Protein AF-A0AAN5CFP6-F1 (afdb_monomer_lite)

pLDDT: mean 89.92, std 13.06, range [36.75, 98.06]

Foldseek 3Di:
DDPPPPDDDDDPVRVVVVCVVVVVVVVPDDPDDDDDDDAAEAEDCPPVVVVVVVCCVVPPPPPVHHYDYPYD

Radius of gyration: 14.51 Å; chains: 1; bounding box: 36×20×40 Å

Secondary structure (DSSP, 8-state):
---TTS-----HHHHHHHHHHHHHHHHHS-SS---PSSEEEE---TT-HHHHHHHHHHH--TTSSEEEE---

Structure (mmCIF, N/CA/C/O backbone):
data_AF-A0AAN5CFP6-F1
#
_entry.id   AF-A0AAN5CFP6-F1
#
loop_
_atom_site.group_PDB
_atom_site.id
_atom_site.type_symbol
_atom_site.label_atom_id
_atom_site.label_alt_id
_atom_site.label_comp_id
_atom_site.label_asym_id
_atom_site.label_entity_id
_atom_site.label_seq_id
_atom_site.pdbx_PDB_ins_code
_atom_site.Cartn_x
_atom_site.Cartn_y
_atom_site.Cartn_z
_atom_site.occupancy
_atom_site.B_iso_or_equiv
_atom_site.auth_seq_id
_atom_site.auth_comp_id
_atom_site.auth_asym_id
_atom_site.auth_atom_id
_atom_site.pdbx_PDB_model_num
ATOM 1 N N . MET A 1 1 ? 5.652 -3.337 -24.062 1.00 36.75 1 MET A N 1
ATOM 2 C CA . MET A 1 1 ? 6.344 -2.031 -24.028 1.00 36.75 1 MET A CA 1
ATOM 3 C C . MET A 1 1 ? 6.282 -1.501 -22.603 1.00 36.75 1 MET A C 1
ATOM 5 O O . MET A 1 1 ? 5.208 -1.120 -22.163 1.00 36.75 1 MET A O 1
ATOM 9 N N . ILE A 1 2 ? 7.384 -1.586 -21.853 1.00 43.66 2 ILE A N 1
ATOM 10 C CA . ILE A 1 2 ? 7.485 -1.046 -20.487 1.00 43.66 2 ILE A CA 1
ATOM 11 C C . ILE A 1 2 ? 7.922 0.415 -20.630 1.00 43.66 2 ILE A C 1
ATOM 13 O O . ILE A 1 2 ? 8.954 0.690 -21.243 1.00 43.66 2 ILE A O 1
ATOM 17 N N . ASN A 1 3 ? 7.097 1.343 -20.150 1.00 44.53 3 ASN A N 1
ATOM 18 C CA . ASN A 1 3 ? 7.343 2.779 -20.242 1.00 44.53 3 ASN A CA 1
ATOM 19 C C . ASN A 1 3 ? 8.519 3.139 -19.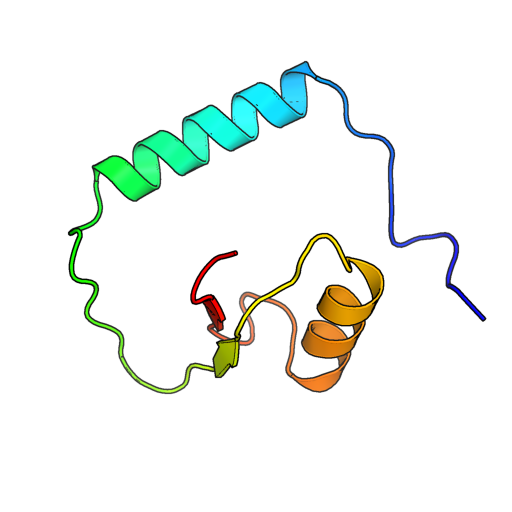317 1.00 44.53 3 ASN A C 1
ATOM 21 O O . ASN A 1 3 ? 8.421 2.965 -18.106 1.00 44.53 3 ASN A O 1
ATOM 25 N N . ARG A 1 4 ? 9.633 3.629 -19.874 1.00 50.56 4 ARG A N 1
ATOM 26 C CA . ARG A 1 4 ? 10.891 3.936 -19.156 1.00 50.56 4 ARG A CA 1
ATOM 27 C C . ARG A 1 4 ? 10.807 5.121 -18.165 1.00 50.56 4 ARG A C 1
ATOM 29 O O . ARG A 1 4 ? 11.840 5.552 -17.676 1.00 50.56 4 ARG A O 1
ATOM 36 N N . GLY A 1 5 ? 9.617 5.656 -17.876 1.00 56.53 5 GLY A N 1
ATOM 37 C CA . GLY A 1 5 ? 9.429 6.896 -17.105 1.00 56.53 5 GLY A CA 1
ATOM 38 C C . GLY A 1 5 ? 8.708 6.764 -15.759 1.00 56.53 5 GLY A C 1
ATOM 39 O O . GLY A 1 5 ? 8.348 7.786 -15.194 1.00 56.53 5 GLY A O 1
ATOM 40 N N . LEU A 1 6 ? 8.439 5.551 -15.263 1.00 63.28 6 LEU A N 1
ATOM 41 C CA . LEU A 1 6 ? 7.638 5.350 -14.038 1.00 63.28 6 LEU A CA 1
ATOM 42 C C . LEU A 1 6 ? 8.460 4.973 -12.799 1.00 63.28 6 LEU A C 1
ATOM 44 O O . LEU A 1 6 ? 7.914 4.898 -11.705 1.00 63.28 6 LEU A O 1
ATOM 48 N N . THR A 1 7 ? 9.753 4.717 -12.968 1.00 73.00 7 THR A N 1
ATOM 49 C CA . THR A 1 7 ? 10.665 4.349 -11.882 1.00 73.00 7 THR A CA 1
ATOM 50 C C . THR A 1 7 ? 11.856 5.290 -11.903 1.00 73.00 7 THR A C 1
ATOM 52 O O . THR A 1 7 ? 12.531 5.394 -12.930 1.00 73.00 7 THR A O 1
ATOM 55 N N . SER A 1 8 ? 12.133 5.934 -10.778 1.00 84.19 8 SER A N 1
ATOM 56 C CA . SER A 1 8 ? 13.370 6.670 -10.530 1.00 84.19 8 SER A CA 1
ATOM 57 C C . SER A 1 8 ? 14.185 5.956 -9.456 1.00 84.19 8 SER A C 1
ATOM 59 O O . SER A 1 8 ? 13.640 5.203 -8.650 1.00 84.19 8 SER A O 1
ATOM 61 N N . GLN A 1 9 ? 15.498 6.177 -9.463 1.00 89.25 9 GLN A N 1
ATOM 62 C CA . GLN A 1 9 ? 16.321 5.868 -8.295 1.00 89.25 9 GLN A CA 1
ATOM 63 C C . GLN A 1 9 ? 15.965 6.865 -7.188 1.00 89.25 9 GLN A C 1
ATOM 65 O O . GLN A 1 9 ? 15.689 8.026 -7.489 1.00 89.25 9 GLN A O 1
ATOM 70 N N . VAL A 1 10 ? 15.937 6.390 -5.948 1.00 92.00 10 VAL A N 1
ATOM 71 C CA . VAL A 1 10 ? 15.602 7.173 -4.752 1.00 92.00 10 VAL A CA 1
ATOM 72 C C . VAL A 1 10 ? 16.785 7.067 -3.800 1.00 92.00 10 VAL A C 1
ATOM 74 O O . VAL A 1 10 ? 17.361 5.984 -3.663 1.00 92.00 10 VAL A O 1
ATOM 77 N N . GLU A 1 11 ? 17.180 8.175 -3.182 1.00 95.88 11 GLU A N 1
ATOM 78 C CA . GLU A 1 11 ? 18.299 8.181 -2.240 1.00 95.88 11 GLU A CA 1
ATOM 79 C C . GLU A 1 11 ? 17.893 7.591 -0.882 1.00 95.88 11 GLU A C 1
ATOM 81 O O . GLU A 1 11 ? 16.743 7.686 -0.453 1.00 95.88 11 GLU A O 1
ATOM 86 N N . GLU A 1 12 ? 18.853 7.013 -0.154 1.00 96.62 12 GLU A N 1
ATOM 87 C CA . GLU A 1 12 ? 18.611 6.426 1.174 1.00 96.62 12 GLU A CA 1
ATOM 88 C C . GLU A 1 12 ? 17.972 7.431 2.146 1.00 96.62 12 GLU A C 1
ATOM 90 O O . GLU A 1 12 ? 17.052 7.086 2.888 1.00 96.62 12 GLU A O 1
ATOM 95 N N . GLY A 1 13 ? 18.407 8.695 2.096 1.00 97.31 13 GLY A N 1
ATOM 96 C CA . GLY A 1 13 ? 17.848 9.759 2.927 1.00 97.31 13 GLY A CA 1
ATOM 97 C C . GLY A 1 13 ? 16.360 10.015 2.665 1.00 97.31 13 GLY A C 1
ATOM 98 O O . GLY A 1 13 ? 15.603 10.237 3.607 1.00 97.31 13 GLY A O 1
ATOM 99 N N . GLU A 1 14 ? 15.909 9.928 1.411 1.00 96.06 14 GLU A N 1
ATOM 100 C CA . GLU A 1 14 ? 14.495 10.106 1.047 1.00 96.06 14 GLU A CA 1
ATOM 101 C C . GLU A 1 14 ? 13.635 8.929 1.530 1.00 96.06 14 GLU A C 1
ATOM 103 O O . GLU A 1 14 ? 12.497 9.116 1.979 1.00 96.06 14 GLU A O 1
ATOM 108 N N . ILE A 1 15 ? 14.195 7.715 1.489 1.00 96.38 15 ILE A N 1
ATOM 109 C CA . ILE A 1 15 ? 13.558 6.512 2.033 1.00 96.38 15 ILE A CA 1
ATOM 110 C C . ILE A 1 15 ? 13.391 6.657 3.549 1.00 96.38 15 ILE A C 1
ATOM 112 O O . ILE A 1 15 ? 12.283 6.472 4.050 1.00 96.38 15 ILE A O 1
ATOM 116 N N . ALA A 1 16 ? 14.448 7.043 4.271 1.00 97.62 16 ALA A N 1
ATOM 117 C CA . ALA A 1 16 ? 14.407 7.222 5.724 1.00 97.62 16 ALA A CA 1
ATOM 118 C C . ALA A 1 16 ? 13.334 8.237 6.153 1.00 97.62 16 ALA A C 1
ATOM 120 O O . ALA A 1 16 ? 12.514 7.944 7.021 1.00 97.62 16 ALA A O 1
ATOM 121 N N . VAL A 1 17 ? 13.265 9.391 5.479 1.00 97.81 17 VAL A N 1
ATOM 122 C CA . VAL A 1 17 ? 12.242 10.416 5.750 1.00 97.81 17 VAL A CA 1
ATOM 123 C C . VAL A 1 17 ? 10.824 9.884 5.511 1.00 97.81 17 VAL A C 1
ATOM 125 O O . VAL A 1 17 ? 9.914 10.158 6.297 1.00 97.81 17 VAL A O 1
ATOM 128 N N . SER A 1 18 ? 10.623 9.105 4.445 1.00 96.50 18 SER A N 1
ATOM 129 C CA . SER A 1 18 ? 9.317 8.514 4.126 1.00 96.50 18 SER A CA 1
ATOM 130 C C . SER A 1 18 ? 8.881 7.487 5.175 1.00 96.50 18 SER A C 1
ATOM 132 O O . SER A 1 18 ? 7.710 7.458 5.560 1.00 96.50 18 SER A O 1
ATOM 134 N N . LEU A 1 19 ? 9.821 6.672 5.666 1.00 97.56 19 LEU A N 1
ATOM 135 C CA . LEU A 1 19 ? 9.574 5.689 6.721 1.00 97.56 19 LEU A CA 1
ATOM 136 C C . LEU A 1 19 ? 9.222 6.361 8.052 1.00 97.56 19 LEU A C 1
ATOM 138 O O . LEU A 1 19 ? 8.257 5.944 8.687 1.00 97.56 19 LEU A O 1
ATOM 142 N N . ASP A 1 20 ? 9.928 7.426 8.438 1.00 98.06 20 ASP A N 1
ATOM 143 C CA . ASP A 1 20 ? 9.632 8.178 9.665 1.00 98.06 20 ASP A CA 1
ATOM 144 C C . ASP A 1 20 ? 8.228 8.796 9.627 1.00 98.06 20 ASP A C 1
ATOM 146 O O . ASP A 1 20 ? 7.470 8.720 10.601 1.00 98.06 20 ASP A O 1
ATOM 150 N N . TYR A 1 21 ? 7.847 9.374 8.483 1.00 97.94 21 TYR A N 1
ATOM 151 C CA . TYR A 1 21 ? 6.515 9.944 8.294 1.00 97.94 21 TYR A CA 1
ATOM 152 C C . TYR A 1 21 ? 5.419 8.872 8.365 1.00 97.94 21 TYR A C 1
ATOM 154 O O . TYR A 1 21 ? 4.437 9.038 9.093 1.00 97.94 21 TYR A O 1
ATOM 162 N N . ALA A 1 22 ? 5.600 7.752 7.658 1.00 97.19 22 ALA A N 1
ATOM 163 C CA . ALA A 1 22 ? 4.658 6.638 7.676 1.00 97.19 22 ALA A CA 1
ATOM 164 C C . ALA A 1 22 ? 4.532 6.014 9.076 1.00 97.19 22 ALA A C 1
ATOM 166 O O . ALA A 1 22 ? 3.421 5.798 9.554 1.00 97.19 22 ALA A O 1
ATOM 167 N N . HIS A 1 23 ? 5.654 5.787 9.767 1.00 97.62 23 HIS A N 1
ATOM 168 C CA . HIS A 1 23 ? 5.682 5.248 11.127 1.00 97.62 23 HIS A CA 1
ATOM 169 C C . HIS A 1 23 ? 4.887 6.126 12.097 1.00 97.62 23 HIS A C 1
ATOM 171 O O . HIS A 1 23 ? 4.075 5.617 12.872 1.00 97.62 23 HIS A O 1
ATOM 177 N N . LYS A 1 24 ? 5.078 7.450 12.037 1.00 97.81 24 LYS A N 1
ATOM 178 C CA . LYS A 1 24 ? 4.316 8.391 12.862 1.00 97.81 24 LYS A CA 1
ATOM 179 C C . LYS A 1 24 ? 2.813 8.297 12.581 1.00 97.81 24 LYS A C 1
ATOM 181 O O . LYS A 1 24 ? 2.040 8.157 13.524 1.00 97.81 24 LYS A O 1
ATOM 186 N N . LEU A 1 25 ? 2.409 8.311 11.308 1.00 96.25 25 LEU A N 1
ATOM 187 C CA . LEU A 1 25 ? 0.999 8.199 10.920 1.00 96.25 25 LEU A CA 1
ATOM 188 C C . LEU A 1 25 ? 0.361 6.894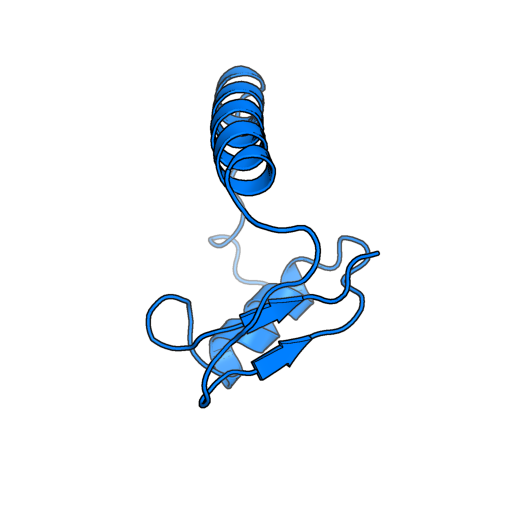 11.407 1.00 96.25 25 LEU A C 1
ATOM 190 O O . LEU A 1 25 ? -0.736 6.922 11.957 1.00 96.25 25 LEU A O 1
ATOM 194 N N . PHE A 1 26 ? 1.041 5.758 11.240 1.00 95.38 26 PHE A N 1
ATOM 195 C CA . PHE A 1 26 ? 0.518 4.468 11.690 1.00 95.38 26 PHE A CA 1
ATOM 196 C C . PHE A 1 26 ? 0.467 4.348 13.213 1.00 95.38 26 PHE A C 1
ATOM 198 O O . PHE A 1 26 ? -0.443 3.714 13.734 1.00 95.38 26 PHE A O 1
ATOM 205 N N . THR A 1 27 ? 1.397 4.982 13.931 1.00 96.38 27 THR A N 1
A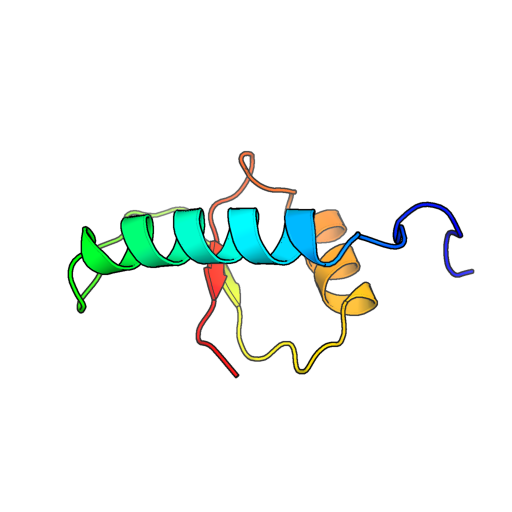TOM 206 C CA . THR A 1 27 ? 1.386 5.018 15.404 1.00 96.38 27 THR A CA 1
ATOM 207 C C . THR A 1 27 ? 0.198 5.819 15.946 1.00 96.38 27 THR A C 1
ATOM 209 O O . THR A 1 27 ? -0.334 5.499 17.005 1.00 96.38 27 THR A O 1
ATOM 212 N N . GLU A 1 28 ? -0.222 6.867 15.233 1.00 96.44 28 GLU A N 1
ATOM 213 C CA . GLU A 1 28 ? -1.369 7.705 15.605 1.00 96.44 28 GLU A CA 1
ATOM 214 C C . GLU A 1 28 ? -2.725 7.061 15.252 1.00 96.44 28 GLU A C 1
ATOM 216 O O . GLU A 1 28 ? -3.753 7.445 15.813 1.00 96.44 28 GLU A O 1
ATOM 221 N N . GLN A 1 29 ? -2.747 6.080 14.345 1.00 94.75 29 GLN A N 1
ATOM 222 C CA . GLN A 1 29 ? -3.961 5.383 13.916 1.00 94.75 29 GLN A CA 1
ATOM 223 C C . GLN A 1 29 ? -4.284 4.164 14.800 1.00 94.75 29 GLN A C 1
ATOM 225 O O . GLN A 1 29 ? -3.386 3.504 15.324 1.00 94.75 29 GLN A O 1
ATOM 230 N N . PRO A 1 30 ? -5.573 3.814 14.968 1.00 95.56 30 PRO A N 1
ATOM 231 C CA . PRO A 1 30 ? -5.959 2.611 15.695 1.00 95.56 30 PRO A CA 1
ATOM 232 C C . PRO A 1 30 ? -5.567 1.343 14.923 1.00 95.56 30 PRO A C 1
ATOM 234 O O . PRO A 1 30 ? -5.656 1.293 13.699 1.00 95.56 30 PRO A O 1
ATOM 237 N N . SER A 1 31 ? -5.216 0.273 15.645 1.00 93.38 31 SER A N 1
ATOM 238 C CA . SER A 1 31 ? -4.909 -1.031 15.0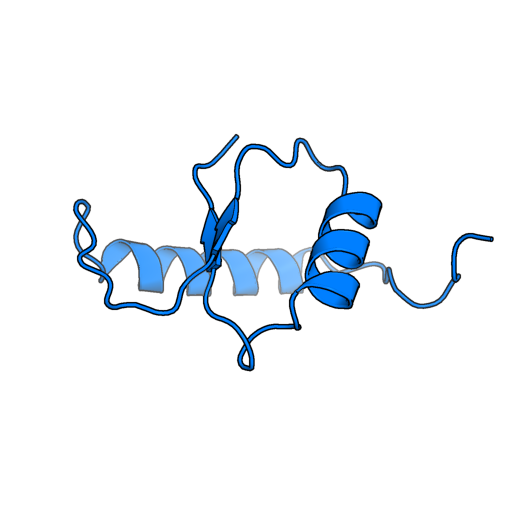29 1.00 93.38 31 SER A CA 1
ATOM 239 C C . SER A 1 31 ? -6.105 -1.646 14.294 1.00 93.38 31 SER A C 1
ATOM 241 O O . SER A 1 31 ? -5.919 -2.420 13.360 1.00 93.38 31 SER A O 1
ATOM 243 N N . LEU A 1 32 ? -7.328 -1.307 14.717 1.00 95.56 32 LEU A N 1
ATOM 244 C CA . LEU A 1 32 ? -8.558 -1.608 13.993 1.00 95.56 32 LEU A CA 1
ATOM 245 C C . LEU A 1 32 ? -9.038 -0.328 13.311 1.00 95.56 32 LEU A C 1
ATOM 247 O O . LEU A 1 32 ? -9.520 0.586 13.978 1.00 95.56 32 LEU A O 1
ATOM 251 N N . ILE A 1 33 ? -8.888 -0.272 11.992 1.00 93.19 33 ILE A N 1
ATOM 252 C CA . ILE A 1 33 ? -9.335 0.862 11.188 1.00 93.19 33 ILE A CA 1
ATOM 253 C C . ILE A 1 33 ? -10.803 0.702 10.784 1.00 93.19 33 ILE A C 1
ATOM 255 O O . ILE A 1 33 ? -11.235 -0.367 10.353 1.00 93.19 33 ILE A O 1
ATOM 259 N N . GLU A 1 34 ? -11.559 1.790 10.883 1.00 93.94 34 GLU A N 1
ATOM 260 C CA . GLU A 1 34 ? -12.916 1.899 10.354 1.00 93.94 34 GLU A CA 1
ATOM 261 C C . GLU A 1 34 ? -12.877 2.791 9.112 1.00 93.94 34 GLU A C 1
ATOM 263 O O . GLU A 1 34 ? -12.337 3.897 9.149 1.00 93.94 34 GLU A O 1
ATOM 268 N N . ILE A 1 35 ? -13.405 2.296 7.991 1.00 92.06 35 ILE A N 1
ATOM 269 C CA . ILE A 1 35 ? -13.357 2.986 6.699 1.00 92.06 35 ILE A CA 1
ATOM 270 C C . ILE A 1 35 ?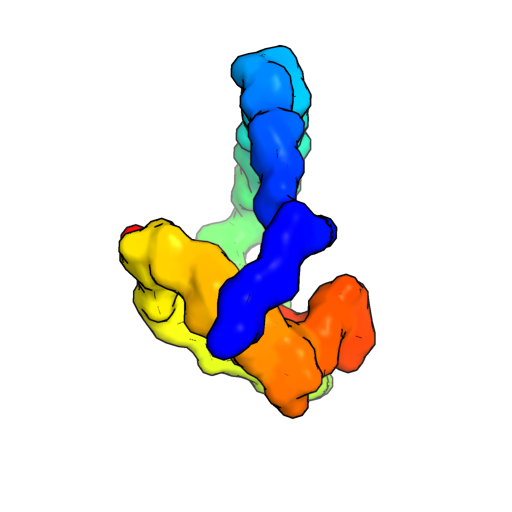 -14.731 3.001 6.032 1.00 92.06 35 ILE A C 1
ATOM 272 O O . ILE A 1 35 ? -15.462 2.009 6.052 1.00 92.06 35 ILE A O 1
ATOM 276 N N . GLU A 1 36 ? -15.068 4.125 5.402 1.00 93.38 36 GLU A N 1
ATOM 277 C CA . GLU A 1 36 ? -16.332 4.311 4.690 1.00 93.38 36 GLU A CA 1
ATOM 278 C C . GLU A 1 36 ? -16.163 4.135 3.178 1.00 93.38 36 GLU A C 1
ATOM 280 O O . GLU A 1 36 ? -15.162 4.533 2.577 1.00 93.38 36 GLU A O 1
ATOM 285 N N . ALA A 1 37 ? -17.170 3.537 2.543 1.00 93.50 37 ALA A N 1
ATOM 286 C CA . ALA A 1 37 ? -17.209 3.372 1.096 1.00 93.50 37 ALA A CA 1
ATOM 287 C C . ALA A 1 37 ? -17.345 4.732 0.370 1.00 93.50 37 ALA A C 1
ATOM 289 O O . ALA A 1 37 ? -17.998 5.637 0.888 1.00 93.50 37 ALA A O 1
ATOM 290 N N . PRO A 1 38 ? -16.814 4.874 -0.863 1.00 93.38 38 PRO A N 1
ATOM 291 C CA . PRO A 1 38 ? -16.212 3.830 -1.694 1.00 93.38 38 PRO A CA 1
ATOM 292 C C . PRO A 1 38 ? -14.691 3.685 -1.501 1.00 93.38 38 PRO A C 1
ATOM 294 O O . PRO A 1 38 ? -13.940 4.658 -1.564 1.00 93.38 38 PRO A O 1
ATOM 297 N N . PHE A 1 39 ? -14.225 2.440 -1.376 1.00 94.25 39 PHE A N 1
ATOM 298 C CA . PHE A 1 39 ? -12.805 2.076 -1.391 1.00 94.25 39 PHE A CA 1
ATOM 299 C C . PHE A 1 39 ? -12.581 0.768 -2.155 1.00 94.25 39 PHE A C 1
ATOM 301 O O . PHE A 1 39 ? -13.518 0.019 -2.437 1.00 94.25 39 PHE A O 1
ATOM 308 N N . LYS A 1 40 ? -11.328 0.513 -2.527 1.00 94.69 40 LYS A N 1
ATOM 309 C CA . LYS A 1 40 ? -10.895 -0.683 -3.252 1.00 94.69 40 LYS A CA 1
ATOM 310 C C . LYS A 1 40 ? -9.983 -1.514 -2.360 1.00 94.69 40 LYS A C 1
ATOM 312 O O . LYS A 1 40 ? -9.041 -0.973 -1.795 1.00 94.69 40 LYS A O 1
ATOM 317 N N . ILE A 1 41 ? -10.258 -2.809 -2.246 1.00 94.81 41 ILE A N 1
ATOM 318 C CA . ILE A 1 41 ? -9.426 -3.737 -1.472 1.00 94.81 41 ILE A CA 1
ATOM 319 C C . ILE A 1 41 ? -8.385 -4.356 -2.404 1.00 94.81 41 ILE A C 1
ATOM 321 O O . ILE A 1 41 ? -8.711 -4.765 -3.521 1.00 94.81 41 ILE A O 1
ATOM 325 N N . CYS A 1 42 ? -7.135 -4.402 -1.959 1.00 94.88 42 CYS A N 1
ATOM 326 C CA . CYS A 1 42 ? -6.002 -4.954 -2.688 1.00 94.88 42 CYS A CA 1
ATOM 327 C C . CYS A 1 42 ? -5.270 -5.965 -1.805 1.00 94.88 42 CYS A C 1
ATOM 329 O O . CYS A 1 42 ? -5.040 -5.704 -0.626 1.00 94.88 42 CYS A O 1
ATOM 331 N N . GLY A 1 43 ? -4.950 -7.123 -2.381 1.00 92.50 43 GLY A N 1
ATOM 332 C CA . GLY A 1 43 ? -4.159 -8.159 -1.722 1.00 92.50 43 GLY A CA 1
ATOM 333 C C . GLY A 1 43 ? -2.661 -7.859 -1.760 1.00 92.50 43 GLY A C 1
ATOM 334 O O . GLY A 1 43 ? -2.247 -6.698 -1.792 1.00 92.50 43 GLY A O 1
ATOM 335 N N . ASP A 1 44 ? -1.887 -8.932 -1.790 1.00 92.94 44 ASP A N 1
ATOM 336 C CA . ASP A 1 44 ? -0.434 -8.970 -1.885 1.00 92.94 44 ASP A CA 1
ATOM 337 C C . ASP A 1 44 ? 0.099 -8.295 -3.160 1.00 92.94 44 ASP A C 1
ATOM 339 O O . ASP A 1 44 ? -0.503 -8.344 -4.238 1.00 92.94 44 ASP A O 1
ATOM 343 N N . ILE A 1 45 ? 1.255 -7.634 -3.031 1.00 91.00 45 ILE A N 1
ATOM 344 C CA . ILE A 1 45 ? 1.978 -7.028 -4.164 1.00 91.00 45 ILE A CA 1
ATOM 345 C C . ILE A 1 45 ? 3.314 -7.735 -4.412 1.00 91.00 45 ILE A C 1
ATOM 347 O O . ILE A 1 45 ? 3.761 -7.787 -5.558 1.00 91.00 45 ILE A O 1
ATOM 351 N N . HIS A 1 46 ? 3.992 -8.221 -3.364 1.00 90.69 46 HIS A N 1
ATOM 352 C CA . HIS A 1 46 ? 5.280 -8.923 -3.458 1.00 90.69 46 HIS A CA 1
ATOM 353 C C . HIS A 1 46 ? 6.341 -8.215 -4.330 1.00 90.69 46 HIS A C 1
ATOM 355 O O . HIS A 1 46 ? 7.087 -8.834 -5.090 1.00 90.69 46 HIS A O 1
ATOM 361 N N . GLY A 1 47 ? 6.399 -6.881 -4.265 1.00 88.06 47 GLY A N 1
ATOM 362 C CA . GLY A 1 47 ? 7.358 -6.082 -5.038 1.00 88.06 47 GLY A CA 1
ATOM 363 C C . GLY A 1 47 ? 7.065 -5.976 -6.543 1.00 88.06 47 GLY A C 1
ATOM 364 O O . GLY A 1 47 ? 7.875 -5.417 -7.286 1.00 88.06 47 GLY A O 1
ATOM 365 N N . GLN A 1 48 ? 5.907 -6.444 -7.023 1.00 91.81 48 GLN A N 1
ATOM 366 C CA . GLN A 1 48 ? 5.487 -6.339 -8.425 1.00 91.81 48 GLN A CA 1
ATOM 367 C C . GLN A 1 48 ? 5.005 -4.922 -8.787 1.00 91.81 48 GLN A C 1
ATOM 369 O O . GLN A 1 48 ? 3.847 -4.687 -9.137 1.00 91.81 48 GLN A O 1
ATOM 374 N N . PHE A 1 49 ? 5.915 -3.947 -8.747 1.00 91.06 49 PHE A N 1
ATOM 375 C CA . PHE A 1 49 ? 5.592 -2.527 -8.930 1.00 91.06 49 PHE A CA 1
ATOM 376 C C . PHE A 1 49 ? 4.876 -2.215 -10.257 1.00 91.06 49 PHE A C 1
ATOM 378 O O . PHE A 1 49 ? 3.971 -1.383 -10.308 1.00 91.06 49 PHE A O 1
ATOM 385 N N . ALA A 1 50 ? 5.226 -2.914 -11.340 1.00 90.56 50 ALA A N 1
ATOM 386 C CA . ALA A 1 50 ? 4.567 -2.727 -12.632 1.00 90.56 50 ALA A CA 1
ATOM 387 C C . ALA A 1 50 ? 3.075 -3.105 -12.598 1.00 90.56 50 ALA A C 1
ATOM 389 O O . ALA A 1 50 ? 2.263 -2.452 -13.259 1.00 90.56 50 ALA A O 1
ATOM 390 N N . ASP A 1 51 ? 2.709 -4.131 -11.830 1.00 91.56 51 ASP A N 1
ATOM 391 C CA . ASP A 1 51 ? 1.323 -4.577 -11.698 1.00 91.56 51 ASP A CA 1
ATOM 392 C C . ASP A 1 51 ? 0.531 -3.648 -10.769 1.00 91.56 51 ASP A C 1
ATOM 394 O O . ASP A 1 51 ? -0.609 -3.306 -11.090 1.00 91.56 51 ASP A O 1
ATOM 398 N N . LEU A 1 52 ? 1.167 -3.100 -9.726 1.00 92.38 52 LEU A N 1
ATOM 399 C CA . LEU A 1 52 ? 0.597 -2.017 -8.916 1.00 92.38 52 LEU A CA 1
ATOM 400 C C . LEU A 1 52 ? 0.276 -0.772 -9.764 1.00 92.38 52 LEU A C 1
ATOM 402 O O . LEU A 1 52 ? -0.815 -0.209 -9.682 1.00 92.38 52 LEU A O 1
ATOM 406 N N . LEU A 1 53 ? 1.191 -0.357 -10.643 1.00 92.38 53 LEU A N 1
ATOM 407 C CA . LEU A 1 53 ? 0.941 0.772 -11.543 1.00 92.38 53 LEU A CA 1
ATOM 408 C C . LEU A 1 53 ? -0.173 0.476 -12.552 1.00 92.38 53 LEU A C 1
ATOM 410 O O . LEU A 1 53 ? -0.953 1.364 -12.899 1.00 92.38 53 LEU A O 1
ATOM 414 N N . ARG A 1 54 ? -0.275 -0.763 -13.044 1.00 91.50 54 ARG A N 1
ATOM 415 C CA . ARG A 1 54 ? -1.392 -1.183 -13.907 1.00 91.50 54 ARG A CA 1
ATOM 416 C C . ARG A 1 54 ? -2.722 -1.139 -13.168 1.00 91.50 54 ARG A C 1
ATOM 418 O O . ARG A 1 54 ? -3.705 -0.693 -13.759 1.00 91.50 54 ARG A O 1
ATOM 425 N N . LEU A 1 55 ? -2.747 -1.558 -11.903 1.00 93.19 55 LEU A N 1
ATOM 426 C CA . LEU A 1 55 ? -3.915 -1.441 -11.039 1.00 93.19 55 LEU A CA 1
ATOM 427 C C . LEU A 1 55 ? -4.354 0.024 -10.957 1.00 93.19 55 LEU A C 1
ATOM 429 O O . LEU A 1 55 ? -5.462 0.331 -11.385 1.00 93.19 55 LEU A O 1
ATOM 433 N N . PHE A 1 56 ? -3.473 0.942 -10.551 1.00 93.94 56 PHE A N 1
ATOM 434 C CA . PHE A 1 56 ? -3.815 2.366 -10.457 1.00 93.94 56 PHE A CA 1
ATOM 435 C C . PHE A 1 56 ? -4.251 2.987 -11.788 1.00 93.94 56 PHE A C 1
ATOM 437 O O . PHE A 1 56 ? -5.217 3.748 -11.815 1.00 93.94 56 PHE A O 1
ATOM 444 N N . ASN A 1 57 ? -3.628 2.617 -12.910 1.00 92.94 57 ASN A N 1
ATOM 445 C CA . ASN A 1 57 ? -4.078 3.060 -14.234 1.00 92.94 57 ASN A CA 1
ATOM 446 C C . ASN A 1 57 ? -5.504 2.589 -14.564 1.00 92.94 57 ASN A C 1
ATOM 448 O O . ASN A 1 57 ? -6.246 3.301 -15.238 1.00 92.94 57 ASN A O 1
ATOM 452 N N . LYS A 1 58 ? -5.897 1.394 -14.106 1.00 93.12 58 LYS A N 1
ATOM 453 C CA . LYS A 1 58 ? -7.227 0.823 -14.352 1.00 93.12 58 LYS A CA 1
ATOM 454 C C . LYS A 1 58 ? -8.281 1.365 -13.387 1.00 93.12 58 LYS A C 1
ATOM 456 O O . LYS A 1 58 ? -9.429 1.546 -13.784 1.00 93.12 58 LYS A O 1
ATOM 461 N N . THR A 1 59 ? -7.921 1.568 -12.123 1.00 93.81 59 THR A N 1
ATOM 462 C CA . THR A 1 59 ? -8.876 1.844 -11.040 1.00 93.81 59 THR A CA 1
ATOM 463 C C . THR A 1 59 ? -8.816 3.264 -10.482 1.00 93.81 59 THR A C 1
ATOM 465 O O . THR A 1 59 ? -9.644 3.597 -9.632 1.00 93.81 59 THR A O 1
ATOM 468 N N . GLY A 1 60 ? -7.898 4.093 -10.986 1.00 94.56 60 GLY A N 1
ATOM 469 C CA . GLY A 1 60 ? -7.667 5.485 -10.601 1.00 94.56 60 GLY A CA 1
ATOM 470 C C . GLY A 1 60 ? -6.516 5.634 -9.605 1.00 94.56 60 GLY A C 1
ATOM 471 O O . GLY A 1 60 ? -6.427 4.881 -8.638 1.00 94.56 60 GLY A O 1
ATOM 472 N N . PHE A 1 61 ? -5.642 6.619 -9.801 1.00 94.75 61 PHE A N 1
ATOM 473 C CA . PHE A 1 61 ? -4.578 6.913 -8.839 1.00 94.75 61 PHE A CA 1
ATOM 474 C C . PHE A 1 61 ? -5.151 7.551 -7.562 1.00 94.75 61 PHE A C 1
ATOM 476 O O . PHE A 1 61 ? -6.135 8.294 -7.637 1.00 94.75 61 PHE A O 1
ATOM 483 N N . PRO A 1 62 ? -4.545 7.313 -6.387 1.00 93.19 62 PRO A N 1
ATOM 484 C CA . PRO A 1 62 ? -4.781 8.158 -5.222 1.00 93.19 62 PRO A CA 1
ATOM 485 C C . PRO A 1 62 ? -4.466 9.634 -5.553 1.00 93.19 62 PRO A C 1
ATOM 487 O O . PRO A 1 62 ? -3.501 9.886 -6.278 1.00 93.19 62 PRO A O 1
ATOM 490 N N . PRO A 1 63 ? -5.242 10.618 -5.059 1.00 94.44 63 PRO A N 1
ATOM 491 C CA . PRO A 1 63 ? -6.373 10.498 -4.131 1.00 94.44 63 PRO A CA 1
ATOM 492 C C . PRO A 1 63 ? -7.744 10.295 -4.809 1.00 94.44 63 PRO A C 1
ATOM 494 O O . PRO A 1 63 ? -8.760 10.243 -4.128 1.00 94.44 63 PRO A O 1
ATOM 497 N N . THR A 1 64 ? -7.820 10.175 -6.140 1.00 94.75 64 THR A N 1
ATOM 498 C CA . THR A 1 64 ? -9.096 9.990 -6.868 1.00 94.75 64 THR A CA 1
ATOM 499 C C . THR A 1 64 ? -9.804 8.679 -6.505 1.00 94.75 64 THR A C 1
ATOM 501 O O . THR A 1 64 ? -10.990 8.499 -6.772 1.00 94.75 64 THR A O 1
ATOM 504 N N . SER A 1 65 ? -9.085 7.722 -5.924 1.00 94.81 65 SER A N 1
ATOM 505 C CA . SER A 1 65 ? -9.632 6.466 -5.424 1.00 94.81 65 SER A CA 1
ATOM 506 C C . SER A 1 65 ? -8.984 6.080 -4.104 1.00 94.81 65 SER A C 1
ATOM 508 O O . SER A 1 65 ? -7.764 6.152 -3.975 1.00 94.81 65 SER A O 1
ATOM 510 N N . ASN A 1 66 ? -9.811 5.629 -3.160 1.00 95.56 66 ASN A N 1
ATOM 511 C CA . ASN A 1 66 ? -9.370 5.123 -1.864 1.00 95.56 66 ASN A CA 1
ATOM 512 C C . ASN A 1 66 ? -8.997 3.640 -1.971 1.00 95.56 66 ASN A C 1
ATOM 514 O O . ASN A 1 66 ? -9.704 2.873 -2.636 1.00 95.56 66 ASN A O 1
ATOM 518 N N . TYR A 1 67 ? -7.920 3.240 -1.297 1.00 96.00 67 TYR A N 1
ATOM 519 C CA . TYR A 1 67 ? -7.393 1.877 -1.316 1.00 96.00 67 TYR A CA 1
ATOM 520 C C . TYR A 1 67 ? -7.170 1.351 0.100 1.00 96.00 67 TYR A C 1
ATOM 522 O O . TYR A 1 67 ? -6.686 2.079 0.961 1.00 96.00 67 TYR A O 1
ATOM 530 N N . LEU A 1 68 ? -7.479 0.072 0.299 1.00 95.31 68 LEU A N 1
ATOM 531 C CA . LEU A 1 68 ? -7.103 -0.718 1.463 1.00 95.31 68 LEU A CA 1
ATOM 532 C C . LEU A 1 68 ? -6.215 -1.870 0.987 1.00 95.31 68 LEU A C 1
ATOM 534 O O . LEU A 1 68 ? -6.694 -2.762 0.288 1.00 95.31 68 LEU A O 1
ATOM 538 N N . PHE A 1 69 ? -4.940 -1.846 1.365 1.00 95.00 69 PHE A N 1
ATOM 539 C CA . PHE A 1 69 ? -4.000 -2.940 1.114 1.00 95.00 69 PHE A CA 1
ATOM 540 C C . PHE A 1 69 ? -3.954 -3.869 2.327 1.00 95.00 69 PHE A C 1
ATOM 542 O O . PHE A 1 69 ? -3.924 -3.393 3.460 1.00 95.00 69 PHE A O 1
ATOM 549 N N . LEU A 1 70 ? -3.966 -5.181 2.089 1.00 93.88 70 LEU A N 1
ATOM 550 C CA . LEU A 1 70 ? -4.024 -6.196 3.149 1.00 93.88 70 LEU A CA 1
ATOM 551 C C . LEU A 1 70 ? -2.643 -6.641 3.671 1.00 93.88 70 LEU A C 1
ATOM 553 O O . LEU A 1 70 ? -2.587 -7.381 4.651 1.00 93.88 70 LEU A O 1
ATOM 557 N N . GLY A 1 71 ? -1.554 -6.159 3.066 1.00 88.94 71 GLY A N 1
ATOM 558 C CA . GLY A 1 71 ? -0.174 -6.510 3.426 1.00 88.94 71 GLY A CA 1
ATOM 559 C C . GLY A 1 71 ? 0.420 -7.611 2.541 1.00 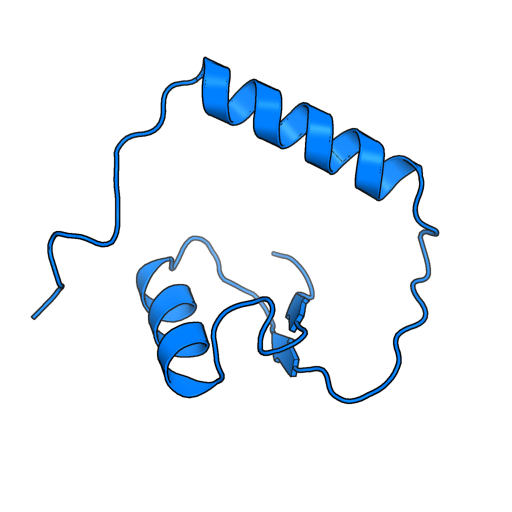88.94 71 GLY A C 1
ATOM 560 O O . GLY A 1 71 ? -0.183 -7.948 1.523 1.00 88.94 71 GLY A O 1
ATOM 561 N N . ASP A 1 72 ? 1.570 -8.144 2.982 1.00 84.00 72 ASP A N 1
ATOM 562 C CA . ASP A 1 72 ? 2.552 -8.984 2.246 1.00 84.00 72 ASP A CA 1
ATOM 563 C C . ASP A 1 72 ? 3.526 -8.218 1.322 1.00 84.00 72 ASP A C 1
ATOM 565 O O . ASP A 1 72 ? 4.654 -8.719 1.094 1.00 84.00 72 ASP A O 1
#

InterPro domains:
  IPR004843 Calcineurin-like, phosphoesterase domain [PF00149] (38-72)
  IPR006186 Serine/threonine-specific protein phosphatase/bis(5-nucleosyl)-tetraphosphatase [PR00114] (38-65)
  IPR006186 Serine/threonine-specific protein phosphatase/bis(5-nucleosyl)-tetraphosphatase [PR00114] (67-72)
  IPR029052 Metallo-dependent phosphatase-like [G3DSA:3.60.21.10] (5-72)
  IPR029052 Metallo-dependent phosphatase-like [SSF56300] (10-72)
  IPR050341 Serine/threonine-protein phosphatase PP1 catalytic subunit [PTHR11668] (10-72)

Sequence (72 aa):
MINRGLTSQVEEGEIAVSLDYAHKLFTEQPSLIEIEAPFKICGDIHGQFADLLRLFNKTGFPPTSNYLFLGD

Organism: NCBI:txid1317129